Protein AF-A0A6J6M953-F1 (afdb_monomer_lite)

Radius of gyration: 18.2 Å; chains: 1; bounding box: 22×40×48 Å

Foldseek 3Di:
DDDPPVVCPPDDDDDPDDPDPPDPQDPVNLVVLVVCVVVVNDPHDDDDD

Structure (mmCIF, N/CA/C/O backbone):
data_AF-A0A6J6M953-F1
#
_entry.id   AF-A0A6J6M953-F1
#
loop_
_atom_site.group_PDB
_atom_site.id
_atom_site.type_symbol
_atom_site.label_atom_id
_atom_site.label_alt_id
_atom_site.label_comp_id
_atom_site.label_asym_id
_atom_site.label_entity_id
_atom_site.label_seq_id
_atom_site.pdbx_PDB_ins_code
_atom_site.Cartn_x
_atom_site.Cartn_y
_atom_site.Cartn_z
_atom_site.occupancy
_atom_site.B_iso_or_equiv
_atom_site.auth_seq_id
_atom_site.auth_comp_id
_atom_site.auth_asym_id
_atom_site.auth_atom_id
_atom_site.pdbx_PDB_model_num
ATOM 1 N N . MET A 1 1 ? -2.219 30.389 -35.468 1.00 46.22 1 MET A N 1
ATOM 2 C CA . MET A 1 1 ? -1.715 29.001 -35.337 1.00 46.22 1 MET A CA 1
ATOM 3 C C . MET A 1 1 ? -2.042 28.597 -33.901 1.00 46.22 1 MET A C 1
ATOM 5 O O . MET A 1 1 ? -1.626 29.332 -33.021 1.00 46.22 1 MET A O 1
ATOM 9 N N . ARG A 1 2 ? -3.069 27.763 -33.641 1.00 55.00 2 ARG A N 1
ATOM 10 C CA . ARG A 1 2 ? -2.962 26.283 -33.493 1.00 55.00 2 ARG A CA 1
ATOM 11 C C . ARG A 1 2 ? -1.727 25.983 -32.630 1.00 55.00 2 ARG A C 1
ATOM 13 O O . ARG A 1 2 ? -0.632 26.178 -33.133 1.00 55.00 2 ARG A O 1
ATOM 20 N N . ASP A 1 3 ? -1.823 25.797 -31.318 1.00 54.03 3 ASP A N 1
ATOM 21 C CA . ASP A 1 3 ? -2.364 24.605 -30.660 1.00 54.03 3 ASP A CA 1
ATOM 22 C C . ASP A 1 3 ? -2.443 24.880 -29.142 1.00 54.03 3 ASP A C 1
ATOM 24 O O . ASP A 1 3 ? -1.413 25.015 -28.488 1.00 54.03 3 ASP A O 1
ATOM 28 N N . ILE A 1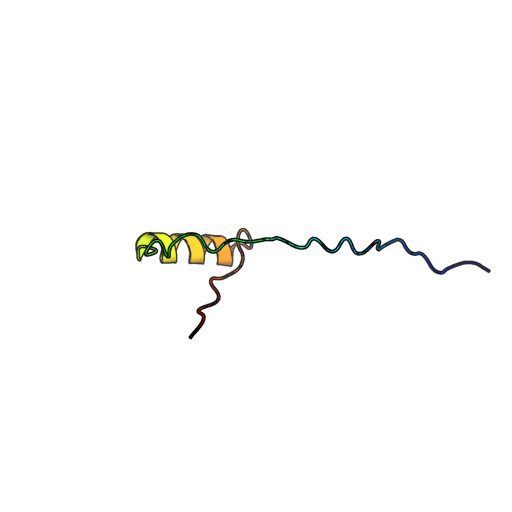 4 ? -3.638 24.992 -28.563 1.00 58.34 4 ILE A N 1
ATOM 29 C CA . ILE A 1 4 ? -3.823 24.650 -27.146 1.00 58.34 4 ILE A CA 1
ATOM 30 C C . ILE A 1 4 ? -4.749 23.449 -27.206 1.00 58.34 4 ILE A C 1
ATOM 32 O O . ILE A 1 4 ? -5.971 23.585 -27.203 1.00 58.34 4 ILE A O 1
ATOM 36 N N . SER A 1 5 ? -4.143 22.287 -27.434 1.00 55.72 5 SER A N 1
ATOM 37 C CA . SER A 1 5 ? -4.798 20.997 -27.275 1.00 55.72 5 SER A CA 1
ATOM 38 C C . SER A 1 5 ? -5.280 20.918 -25.822 1.00 55.72 5 SER A C 1
ATOM 40 O O . SER A 1 5 ? -4.515 20.690 -24.889 1.00 55.72 5 SER A O 1
ATOM 42 N N . CYS A 1 6 ? -6.570 21.186 -25.624 1.00 57.44 6 CYS A N 1
ATOM 43 C CA . CYS A 1 6 ? -7.313 20.788 -24.433 1.00 57.44 6 CYS A CA 1
ATOM 44 C C . CYS A 1 6 ? -7.657 19.287 -24.523 1.00 57.44 6 CYS A C 1
ATOM 46 O O . CYS A 1 6 ? -8.816 18.920 -24.330 1.00 57.44 6 CYS A O 1
ATOM 48 N N . ASP A 1 7 ? -6.691 18.422 -24.864 1.00 56.69 7 ASP A N 1
ATOM 49 C CA . ASP A 1 7 ? -6.912 16.965 -24.885 1.00 56.69 7 ASP A CA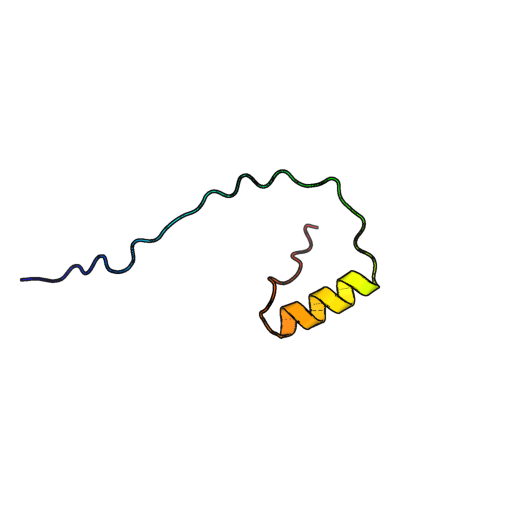 1
ATOM 50 C C . ASP A 1 7 ? -7.073 16.377 -23.476 1.00 56.69 7 ASP A C 1
ATOM 52 O O . ASP A 1 7 ? -7.690 15.329 -23.313 1.00 56.69 7 ASP A O 1
ATOM 56 N N . ASP A 1 8 ? -6.626 17.080 -22.435 1.00 62.62 8 ASP A N 1
ATOM 57 C CA . ASP A 1 8 ? -6.878 16.692 -21.050 1.00 62.62 8 ASP A CA 1
ATOM 58 C C . ASP A 1 8 ? -8.072 17.466 -20.489 1.00 62.62 8 ASP A C 1
ATOM 60 O O . ASP A 1 8 ? -7.943 18.406 -19.700 1.00 62.62 8 ASP A O 1
ATOM 64 N N . CYS A 1 9 ? -9.279 17.059 -20.883 1.00 68.19 9 CYS A N 1
ATOM 65 C CA . CYS A 1 9 ? -10.465 17.355 -20.086 1.00 68.19 9 CYS A CA 1
ATOM 66 C C . CYS A 1 9 ? -10.289 16.670 -18.724 1.00 68.19 9 CYS A C 1
ATOM 68 O O . CYS A 1 9 ? -10.675 15.517 -18.550 1.00 68.19 9 CYS A O 1
ATOM 70 N N . VAL A 1 10 ? -9.667 17.358 -17.763 1.00 69.88 10 VAL A N 1
ATOM 71 C CA . VAL A 1 10 ? -9.481 16.853 -16.400 1.00 69.88 10 VAL A CA 1
ATOM 72 C C . VAL A 1 10 ? -10.859 16.683 -15.764 1.00 69.88 10 VAL A C 1
ATOM 74 O O . VAL A 1 10 ? -11.453 17.626 -15.239 1.00 69.88 10 VAL A O 1
ATOM 77 N N . VAL A 1 11 ? -11.395 15.465 -15.834 1.00 74.62 11 VAL A N 1
ATOM 78 C CA . VAL A 1 11 ? -12.675 15.116 -15.218 1.00 74.62 11 VAL A CA 1
ATOM 79 C C . VAL A 1 11 ? -12.449 14.974 -13.720 1.00 74.62 11 VAL A C 1
ATOM 81 O O . VAL A 1 11 ? -11.937 13.969 -13.233 1.00 74.62 11 VAL A O 1
ATOM 84 N N . SER A 1 12 ? -12.835 16.007 -12.979 1.00 74.56 12 SER A N 1
ATOM 85 C CA . SER A 1 12 ? -12.863 15.963 -11.520 1.00 74.56 12 SER A CA 1
ATOM 86 C C . SER A 1 12 ? -14.193 15.376 -11.064 1.00 74.56 12 SER A C 1
ATOM 88 O O . SER A 1 12 ? -15.253 15.924 -11.359 1.00 74.56 12 SER A O 1
ATOM 90 N N . VAL A 1 13 ? -14.146 14.261 -10.336 1.00 75.81 13 VAL A N 1
ATOM 91 C CA . VAL A 1 13 ? -15.331 13.651 -9.725 1.00 75.81 13 VAL A CA 1
ATOM 92 C C . VAL A 1 13 ? -15.320 13.961 -8.233 1.00 75.81 13 VAL A C 1
ATOM 94 O O . VAL A 1 13 ? -14.390 13.580 -7.524 1.00 75.81 13 VAL A O 1
ATOM 97 N N . LEU A 1 14 ? -16.365 14.633 -7.742 1.00 77.69 14 LEU A N 1
ATOM 98 C CA . LEU A 1 14 ? -16.619 14.725 -6.306 1.00 77.69 14 LEU A CA 1
ATOM 99 C C . LEU A 1 14 ? -17.299 13.433 -5.846 1.00 77.69 14 LEU A C 1
ATOM 101 O O . LEU A 1 14 ? -18.481 13.210 -6.105 1.00 77.69 14 LEU A O 1
ATOM 105 N N . LEU A 1 15 ? -16.550 12.579 -5.152 1.00 74.69 15 LEU A N 1
ATOM 106 C CA . LEU A 1 15 ? -17.117 11.417 -4.480 1.00 74.69 15 LEU A CA 1
ATOM 107 C C . LEU A 1 15 ? -17.691 11.867 -3.133 1.00 74.69 15 LEU A C 1
ATOM 109 O O . LEU A 1 15 ? -16.941 12.205 -2.218 1.00 74.69 15 LEU A O 1
ATOM 113 N N . ASN A 1 16 ? -19.018 11.858 -2.997 1.00 76.44 16 ASN A N 1
ATOM 114 C CA . ASN A 1 16 ? -19.666 12.029 -1.697 1.00 76.44 16 ASN A CA 1
ATOM 115 C C . ASN A 1 16 ? -19.572 10.715 -0.905 1.00 76.44 16 ASN A C 1
ATOM 117 O O . ASN A 1 16 ? -20.518 9.930 -0.856 1.00 76.44 16 ASN A O 1
ATOM 121 N N . ILE A 1 17 ? -18.389 10.440 -0.353 1.00 73.56 17 ILE A N 1
ATOM 122 C CA . ILE A 1 17 ? -18.120 9.230 0.426 1.00 73.56 17 ILE A CA 1
ATOM 123 C C . ILE A 1 17 ? -18.657 9.456 1.837 1.00 73.56 17 ILE A C 1
ATOM 125 O O . ILE A 1 17 ? -18.007 10.077 2.676 1.00 73.56 17 ILE A O 1
ATOM 129 N N . THR A 1 18 ? -19.848 8.936 2.119 1.00 73.00 18 THR A N 1
ATOM 130 C CA . THR A 1 18 ? -20.286 8.761 3.503 1.00 73.00 18 THR A CA 1
ATOM 131 C C . THR A 1 18 ? -19.395 7.704 4.135 1.00 73.00 18 THR A C 1
ATOM 133 O O . THR A 1 18 ? -19.370 6.569 3.654 1.00 73.00 18 THR A O 1
ATOM 136 N N . ALA A 1 19 ? -18.650 8.070 5.181 1.00 68.00 19 ALA A N 1
ATOM 137 C CA . ALA A 1 19 ? -17.882 7.102 5.947 1.00 68.00 19 ALA A CA 1
ATOM 138 C C . ALA A 1 19 ? -18.840 5.999 6.409 1.00 68.00 19 ALA A C 1
ATOM 140 O O . ALA A 1 19 ? -19.769 6.252 7.179 1.00 68.00 19 ALA A O 1
ATOM 141 N N . ALA A 1 20 ? -18.645 4.786 5.888 1.00 67.19 20 ALA A N 1
ATOM 142 C CA . ALA A 1 20 ? -19.284 3.620 6.466 1.00 67.19 20 ALA A CA 1
ATOM 143 C C . ALA A 1 20 ? -18.882 3.568 7.951 1.00 67.19 20 ALA A C 1
ATOM 145 O O . ALA A 1 20 ? -17.762 3.983 8.278 1.00 67.19 20 ALA A O 1
ATOM 146 N N . PRO A 1 21 ? -19.764 3.095 8.854 1.00 68.38 21 PRO A N 1
ATOM 147 C CA . PRO A 1 21 ? -19.373 2.871 10.240 1.00 68.38 21 PRO A CA 1
ATOM 148 C C . PRO A 1 21 ? -18.065 2.087 10.231 1.00 68.38 21 PRO A C 1
ATOM 150 O O . PRO A 1 21 ? -17.943 1.157 9.430 1.00 68.38 21 PRO A O 1
ATOM 153 N N . ALA A 1 22 ? -17.093 2.517 11.041 1.00 66.88 22 ALA A N 1
ATOM 154 C CA . ALA A 1 22 ? -15.761 1.930 11.080 1.00 66.88 22 ALA A CA 1
ATOM 155 C C . ALA A 1 22 ? -15.889 0.422 11.334 1.00 66.88 22 ALA A C 1
ATOM 157 O O . ALA A 1 22 ? -16.017 -0.026 12.469 1.00 66.88 22 ALA A O 1
ATOM 158 N N . SER A 1 23 ? -15.939 -0.361 10.256 1.00 67.00 23 SER A N 1
ATOM 159 C CA . SER A 1 23 ? -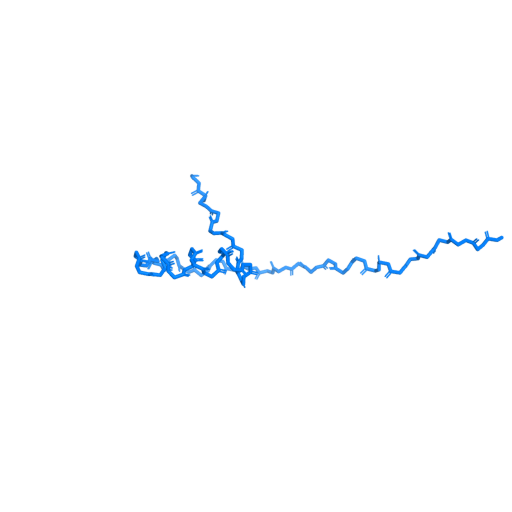15.834 -1.803 10.346 1.00 67.00 23 SER A CA 1
ATOM 160 C C . SER A 1 23 ? -14.394 -2.057 10.699 1.00 67.00 23 SER A C 1
ATOM 162 O O . SER A 1 23 ? -13.497 -1.664 9.949 1.00 67.00 23 SER A O 1
ATOM 164 N N . GLU A 1 24 ? -14.181 -2.658 11.863 1.00 72.75 24 GLU A N 1
ATOM 165 C CA . GLU A 1 24 ? -12.847 -3.044 12.274 1.00 72.75 24 GLU A CA 1
ATOM 166 C C . GLU A 1 24 ? -12.266 -3.974 11.213 1.00 72.75 24 GLU A C 1
ATOM 168 O O . GLU A 1 24 ? -12.753 -5.083 10.974 1.00 72.75 24 GLU A O 1
ATOM 173 N N . ILE A 1 25 ? -11.249 -3.472 10.519 1.00 79.00 25 ILE A N 1
ATOM 174 C CA . ILE A 1 25 ? -10.497 -4.257 9.559 1.00 79.00 25 ILE A CA 1
ATOM 175 C C . ILE A 1 25 ? -9.685 -5.273 10.362 1.00 79.00 25 ILE A C 1
ATOM 177 O O . ILE A 1 25 ? -8.854 -4.924 11.200 1.00 79.00 25 ILE A O 1
ATOM 181 N N . SER A 1 26 ? -9.933 -6.553 10.102 1.00 83.81 26 SER A N 1
ATOM 182 C CA . SER A 1 26 ? -9.173 -7.639 10.717 1.00 83.81 26 SER A CA 1
ATOM 183 C C . SER A 1 26 ? -7.717 -7.616 10.241 1.00 83.81 26 SER A C 1
ATOM 185 O O . SER A 1 26 ? -7.440 -7.277 9.090 1.00 83.81 26 SER A O 1
ATOM 187 N N . ASN A 1 27 ? -6.782 -8.092 11.068 1.00 86.06 27 ASN A N 1
ATOM 188 C CA . ASN A 1 27 ? -5.371 -8.249 10.689 1.00 86.06 27 ASN A CA 1
ATOM 189 C C . ASN A 1 27 ? -5.184 -9.011 9.362 1.00 86.06 27 ASN A C 1
ATOM 191 O O . ASN A 1 27 ? -4.358 -8.620 8.540 1.00 86.06 27 ASN A O 1
ATOM 195 N N . ASN A 1 28 ? -6.002 -10.036 9.099 1.00 88.00 28 ASN A N 1
ATOM 196 C CA . ASN A 1 28 ? -5.945 -10.786 7.838 1.00 88.00 28 ASN A CA 1
ATOM 197 C C . ASN A 1 28 ? -6.313 -9.914 6.628 1.00 88.00 28 ASN A C 1
ATOM 199 O O . ASN A 1 28 ? -5.732 -10.051 5.551 1.00 88.00 28 ASN A O 1
ATOM 203 N N . GLN A 1 29 ? -7.268 -8.999 6.806 1.00 88.38 29 GLN A N 1
ATOM 204 C CA . GLN A 1 29 ? -7.666 -8.048 5.773 1.00 88.38 29 GLN A CA 1
ATOM 205 C C . GLN A 1 29 ? -6.573 -6.996 5.552 1.00 88.38 29 GLN A C 1
ATOM 207 O O . GLN A 1 29 ? -6.310 -6.657 4.402 1.00 88.38 29 GLN A O 1
ATOM 212 N N . ILE A 1 30 ? -5.866 -6.553 6.601 1.00 89.50 30 ILE A N 1
ATOM 213 C CA . ILE A 1 30 ? -4.692 -5.666 6.465 1.00 89.50 30 ILE A CA 1
ATOM 214 C C . ILE A 1 30 ? -3.617 -6.329 5.603 1.00 89.50 30 ILE A C 1
ATOM 216 O O . ILE A 1 30 ? -3.094 -5.707 4.678 1.00 89.50 30 ILE A O 1
ATOM 220 N N . THR A 1 31 ? -3.305 -7.601 5.863 1.00 90.50 31 THR A N 1
ATOM 221 C CA . THR A 1 31 ? -2.312 -8.340 5.072 1.00 90.50 31 THR A CA 1
ATOM 222 C C . THR A 1 31 ? -2.743 -8.467 3.613 1.00 90.50 31 THR A C 1
ATOM 224 O O . THR A 1 31 ? -1.948 -8.194 2.715 1.00 90.50 31 THR A O 1
ATOM 227 N N . ALA A 1 32 ? -4.008 -8.817 3.358 1.00 90.62 32 ALA A N 1
ATOM 228 C CA . ALA A 1 32 ? -4.540 -8.894 2.000 1.00 90.62 32 ALA A CA 1
ATOM 229 C C . ALA A 1 32 ? -4.460 -7.537 1.277 1.00 90.62 32 ALA A C 1
ATOM 231 O O . ALA A 1 32 ? -3.969 -7.463 0.151 1.00 90.62 32 ALA A 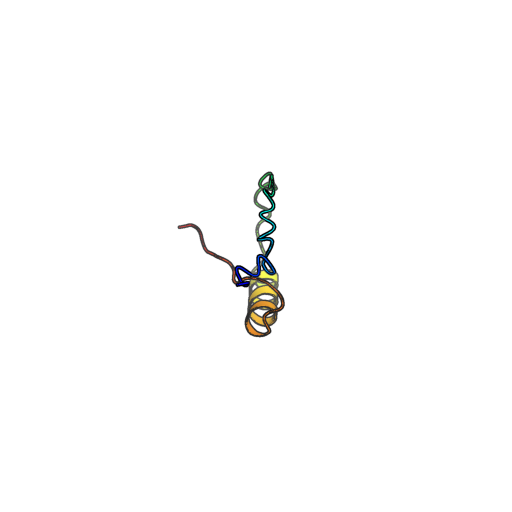O 1
ATOM 232 N N . LEU A 1 33 ? -4.864 -6.451 1.940 1.00 90.38 33 LEU A N 1
ATOM 233 C CA . LEU A 1 33 ? -4.796 -5.092 1.398 1.00 90.38 33 LEU A CA 1
ATOM 234 C C . LEU A 1 33 ? -3.355 -4.653 1.116 1.00 90.38 33 LEU A C 1
ATOM 236 O O . LEU A 1 33 ? -3.109 -4.012 0.098 1.00 90.38 33 LEU A O 1
ATOM 240 N N . SER A 1 34 ? -2.394 -5.043 1.956 1.00 90.50 34 SER A N 1
ATOM 241 C CA . SER A 1 34 ? -0.968 -4.783 1.724 1.00 90.50 34 SER A CA 1
ATOM 242 C C . SER A 1 34 ? -0.462 -5.466 0.450 1.00 90.50 34 SER A C 1
ATOM 244 O O . SER A 1 34 ? 0.187 -4.819 -0.373 1.00 90.50 34 SER A O 1
ATOM 246 N N . VAL A 1 35 ? -0.814 -6.738 0.231 1.00 94.44 35 VAL A N 1
ATOM 247 C CA . VAL A 1 35 ? -0.437 -7.474 -0.990 1.00 94.44 35 VAL A CA 1
ATOM 248 C C . VAL A 1 35 ? -1.064 -6.840 -2.230 1.00 94.44 35 VAL A C 1
ATOM 250 O O . VAL A 1 35 ? -0.380 -6.632 -3.232 1.00 94.44 35 VAL A O 1
ATOM 253 N N . LEU A 1 36 ? -2.352 -6.502 -2.166 1.00 92.00 36 LEU A N 1
ATOM 254 C CA . LEU A 1 36 ? -3.063 -5.877 -3.283 1.00 92.00 36 LEU A CA 1
ATOM 255 C C . LEU A 1 36 ? -2.499 -4.486 -3.602 1.00 92.00 36 LEU A C 1
ATOM 257 O O . LEU A 1 36 ? -2.315 -4.143 -4.771 1.00 92.00 36 LEU A O 1
ATOM 261 N N . SER A 1 37 ? -2.157 -3.714 -2.570 1.00 93.69 37 SER A N 1
ATOM 262 C CA . SER A 1 37 ? -1.518 -2.407 -2.711 1.00 93.69 37 SER A CA 1
ATOM 263 C C . SER A 1 37 ? -0.122 -2.507 -3.324 1.00 93.69 37 SER A C 1
ATOM 265 O O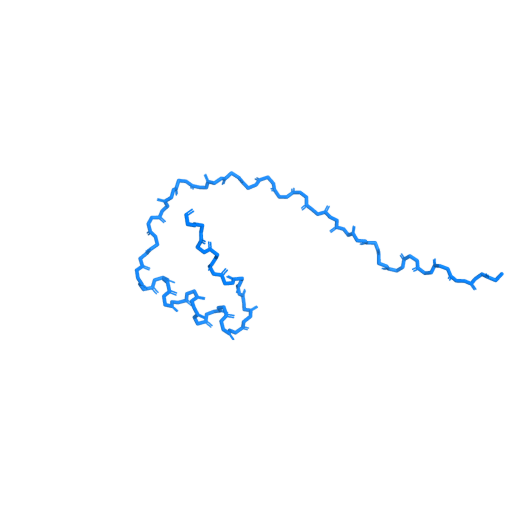 . SER A 1 37 ? 0.188 -1.753 -4.244 1.00 93.69 37 SER A O 1
ATOM 267 N N . ALA A 1 38 ? 0.690 -3.488 -2.917 1.00 92.50 38 ALA A N 1
ATOM 268 C CA . ALA A 1 38 ? 2.010 -3.731 -3.505 1.00 92.50 38 ALA A CA 1
ATOM 269 C C . ALA A 1 38 ? 1.948 -4.098 -5.001 1.00 92.50 38 ALA A C 1
ATOM 271 O O . ALA A 1 38 ? 2.939 -3.962 -5.718 1.00 92.50 38 ALA A O 1
ATOM 272 N N . LYS A 1 39 ? 0.790 -4.566 -5.482 1.00 95.44 39 LYS A N 1
ATOM 273 C CA . LYS A 1 39 ? 0.518 -4.829 -6.903 1.00 95.44 39 LYS A CA 1
ATOM 274 C C . LYS A 1 39 ? -0.171 -3.667 -7.623 1.00 95.44 39 LYS A C 1
ATOM 276 O O . LYS A 1 39 ? -0.502 -3.809 -8.794 1.00 95.44 39 LYS A O 1
ATOM 281 N N . GLY A 1 40 ? -0.386 -2.538 -6.948 1.00 91.25 40 GLY A N 1
ATOM 282 C CA . GLY A 1 40 ? -1.041 -1.359 -7.514 1.00 91.25 40 GLY A CA 1
ATOM 283 C C . GLY A 1 40 ? -2.539 -1.535 -7.768 1.00 91.25 40 GLY A C 1
ATOM 284 O O . GLY A 1 40 ? -3.129 -0.720 -8.469 1.00 91.25 40 GLY A O 1
ATOM 285 N N . LEU A 1 41 ? -3.163 -2.584 -7.217 1.00 90.50 41 LEU A N 1
ATOM 286 C CA . LEU A 1 41 ? -4.587 -2.873 -7.429 1.00 90.50 41 LEU A CA 1
ATOM 287 C C . LEU A 1 41 ? -5.498 -2.004 -6.559 1.00 90.50 41 LEU A C 1
ATOM 289 O O . LEU A 1 41 ? -6.663 -1.804 -6.891 1.00 90.50 41 LEU A O 1
ATOM 293 N N . VAL A 1 42 ? -4.983 -1.516 -5.430 1.00 89.06 42 VAL A N 1
ATOM 294 C CA . VAL A 1 42 ? -5.731 -0.698 -4.471 1.00 89.06 42 VAL A CA 1
ATOM 295 C C . VAL A 1 42 ? -4.789 0.358 -3.888 1.00 89.06 42 VAL A C 1
ATOM 297 O O . VAL A 1 42 ? -3.609 0.058 -3.667 1.00 89.06 42 VAL A O 1
ATOM 300 N N . PRO A 1 43 ? -5.267 1.582 -3.608 1.00 84.12 43 PRO A N 1
ATOM 301 C CA . PRO A 1 43 ? -4.479 2.560 -2.873 1.00 84.12 43 PRO A CA 1
ATOM 302 C C . PRO A 1 43 ? -4.025 2.009 -1.510 1.00 84.12 43 PRO A C 1
ATOM 304 O O . PRO A 1 43 ? -4.795 1.302 -0.853 1.00 84.12 43 PRO A O 1
ATOM 307 N N . PRO A 1 44 ? -2.796 2.320 -1.060 1.00 82.75 44 PRO A N 1
ATOM 308 C CA . PRO A 1 44 ? -2.337 1.916 0.262 1.00 82.75 44 PRO A CA 1
ATOM 309 C C . PRO A 1 44 ? -3.230 2.520 1.348 1.00 82.75 44 PRO A C 1
ATOM 311 O O . PRO A 1 44 ? -3.695 3.657 1.226 1.00 82.75 44 PRO A O 1
ATOM 314 N N . LEU A 1 45 ? -3.439 1.766 2.431 1.00 77.00 45 LEU A N 1
ATOM 315 C CA . LEU A 1 45 ? -4.151 2.262 3.605 1.00 77.00 45 LEU A CA 1
ATOM 316 C C . LEU A 1 45 ? -3.425 3.498 4.148 1.00 77.00 45 LEU A C 1
ATOM 318 O O . LEU A 1 45 ? -2.279 3.424 4.592 1.00 77.00 45 LEU A O 1
ATOM 322 N N . ARG A 1 46 ? -4.100 4.647 4.098 1.00 72.00 46 ARG A N 1
ATOM 323 C CA . ARG A 1 46 ? -3.627 5.880 4.725 1.00 72.00 46 ARG A CA 1
ATOM 324 C C . ARG A 1 46 ? -4.128 5.853 6.161 1.00 72.00 46 ARG A C 1
ATOM 326 O O . ARG A 1 46 ? -5.305 6.105 6.400 1.00 72.00 46 ARG A O 1
ATOM 333 N N . TYR A 1 47 ? -3.255 5.495 7.097 1.00 61.53 47 TYR A N 1
ATOM 334 C CA . TYR A 1 47 ? -3.561 5.618 8.517 1.00 61.53 47 TYR A CA 1
ATOM 335 C C . TYR A 1 47 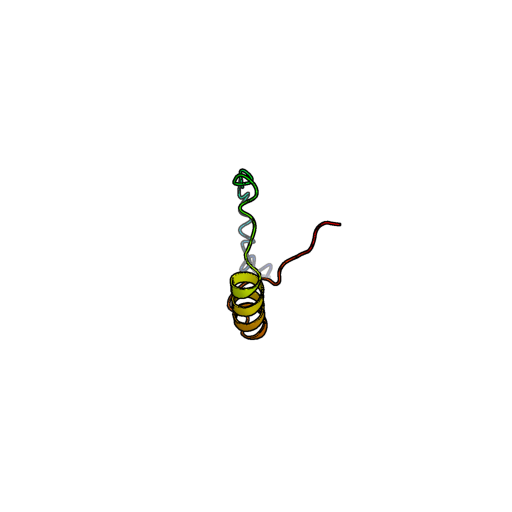? -3.763 7.106 8.833 1.00 61.53 47 TYR A C 1
ATOM 337 O O . TYR A 1 47 ? -2.834 7.904 8.709 1.00 61.53 47 TYR A O 1
ATOM 345 N N . VAL A 1 48 ? -4.997 7.488 9.159 1.00 57.84 48 VAL A N 1
ATOM 346 C CA . VAL A 1 48 ? -5.294 8.767 9.810 1.00 57.84 48 VAL A CA 1
ATOM 347 C C . VAL A 1 48 ? -4.955 8.584 11.283 1.00 57.84 48 VAL A C 1
ATOM 349 O O . VAL A 1 48 ? -5.532 7.722 11.940 1.00 57.84 48 VAL A O 1
ATOM 352 N N . ASN A 1 49 ? -3.937 9.318 11.729 1.00 41.88 49 ASN A N 1
ATOM 353 C CA . ASN A 1 49 ? -3.459 9.337 13.109 1.00 41.88 49 ASN A CA 1
ATOM 354 C C . ASN A 1 49 ? -4.378 10.188 13.988 1.00 41.88 49 ASN A C 1
ATOM 356 O O . ASN A 1 49 ? -4.830 11.241 13.480 1.00 41.88 49 ASN A O 1
#

Organism: NCBI:txid449393

pLDDT: mean 75.25, std 13.85, range [41.88, 95.44]

Sequence (49 aa):
MRDISCDDCVVSVLLNITAAPASEISNNQITALSVLSAKGLVPPLRYVN

Secondary structure (DSSP, 8-state):
--------------------------HHHHHHHHHHHHTTSS-------